Protein AF-A0A2N2R0W6-F1 (afdb_monomer_lite)

Structure (mmCIF, N/CA/C/O backbone):
data_AF-A0A2N2R0W6-F1
#
_entry.id   AF-A0A2N2R0W6-F1
#
loop_
_atom_site.group_PDB
_atom_site.id
_atom_site.type_symbol
_atom_site.label_atom_id
_atom_site.label_alt_id
_atom_site.label_comp_id
_atom_site.label_asym_id
_atom_site.label_entity_id
_atom_site.label_seq_id
_atom_site.pdbx_PDB_ins_code
_atom_site.Cartn_x
_atom_site.Cartn_y
_atom_site.Cartn_z
_atom_site.occupancy
_atom_site.B_iso_or_equiv
_atom_site.auth_seq_id
_atom_site.auth_comp_id
_atom_site.auth_asym_id
_atom_site.auth_atom_id
_atom_site.pdbx_PDB_model_num
ATOM 1 N N . MET A 1 1 ? 29.002 -22.615 -47.357 1.00 70.75 1 MET A N 1
ATOM 2 C CA . MET A 1 1 ? 29.686 -22.665 -46.048 1.00 70.75 1 MET A CA 1
ATOM 3 C C . MET A 1 1 ? 28.923 -21.746 -45.114 1.00 70.75 1 MET A C 1
ATOM 5 O O . MET A 1 1 ? 28.742 -20.590 -45.480 1.00 70.75 1 MET A O 1
ATOM 9 N N . SER A 1 2 ? 28.384 -22.257 -44.004 1.00 69.44 2 SER A N 1
ATOM 10 C CA . SER A 1 2 ? 27.687 -21.420 -43.016 1.00 69.44 2 SER A CA 1
ATOM 11 C C . SER A 1 2 ? 28.642 -20.334 -42.527 1.00 69.44 2 SER A C 1
ATOM 13 O O . SER A 1 2 ? 29.817 -20.613 -42.291 1.00 69.44 2 SER A O 1
ATOM 15 N N . SER A 1 3 ? 28.181 -19.086 -42.450 1.00 82.00 3 SER A N 1
ATOM 16 C CA . SER A 1 3 ? 29.056 -17.981 -42.061 1.00 82.00 3 SER A CA 1
ATOM 17 C C . SER A 1 3 ? 29.510 -18.137 -40.596 1.00 82.00 3 SER A C 1
ATOM 19 O O . SER A 1 3 ? 28.769 -18.704 -39.786 1.00 82.00 3 SER A O 1
ATOM 21 N N . PRO A 1 4 ? 30.695 -17.618 -40.215 1.00 84.94 4 PRO A N 1
ATOM 22 C CA . PRO A 1 4 ? 31.205 -17.714 -38.841 1.00 84.94 4 PRO A CA 1
ATOM 23 C C . PRO A 1 4 ? 30.244 -17.147 -37.786 1.00 84.94 4 PRO A C 1
ATOM 25 O O . PRO A 1 4 ? 30.150 -17.665 -36.676 1.00 84.94 4 PRO A O 1
ATOM 28 N N . ILE A 1 5 ? 29.495 -16.103 -38.151 1.00 85.38 5 ILE A N 1
ATOM 29 C CA . ILE A 1 5 ? 28.499 -15.467 -37.283 1.00 85.38 5 ILE A CA 1
ATOM 30 C C . ILE A 1 5 ? 27.314 -16.411 -37.040 1.00 85.38 5 ILE A C 1
ATOM 32 O O . ILE A 1 5 ? 26.884 -16.558 -35.900 1.00 85.38 5 ILE A O 1
ATOM 36 N N . ILE A 1 6 ? 26.828 -17.096 -38.083 1.00 85.19 6 ILE A N 1
ATOM 37 C CA . ILE A 1 6 ? 25.708 -18.044 -37.972 1.00 85.19 6 ILE A CA 1
ATOM 38 C C . ILE A 1 6 ? 26.121 -19.271 -37.154 1.00 85.19 6 ILE A C 1
ATOM 40 O O . ILE A 1 6 ? 25.371 -19.696 -36.283 1.00 85.19 6 ILE A O 1
ATOM 44 N N . ALA A 1 7 ? 27.332 -19.793 -37.364 1.00 87.19 7 ALA A N 1
ATOM 45 C CA . ALA A 1 7 ? 27.853 -20.913 -36.578 1.00 87.19 7 ALA A CA 1
ATOM 46 C C . ALA A 1 7 ? 27.989 -20.562 -35.084 1.00 87.19 7 ALA A C 1
ATOM 48 O O . ALA A 1 7 ? 27.625 -21.355 -34.219 1.00 87.19 7 ALA A O 1
ATOM 49 N N . ARG A 1 8 ? 28.464 -19.347 -34.772 1.00 88.50 8 ARG A N 1
ATOM 50 C CA . ARG A 1 8 ? 28.562 -18.856 -33.389 1.00 88.50 8 ARG A CA 1
ATOM 51 C C . ARG A 1 8 ? 27.187 -18.647 -32.752 1.00 88.50 8 ARG A C 1
ATOM 53 O O . ARG A 1 8 ? 27.013 -18.964 -31.578 1.00 88.50 8 ARG A O 1
ATOM 60 N N . ALA A 1 9 ? 26.229 -18.113 -33.505 1.00 88.69 9 ALA A N 1
ATOM 61 C CA . ALA A 1 9 ? 24.864 -17.913 -33.030 1.00 88.69 9 ALA A CA 1
ATOM 62 C C . ALA A 1 9 ? 24.165 -19.248 -32.734 1.00 88.69 9 ALA A C 1
ATOM 64 O O . ALA A 1 9 ? 23.553 -19.383 -31.679 1.00 88.69 9 ALA A O 1
ATOM 65 N N . ASP A 1 10 ? 24.309 -20.243 -33.611 1.00 83.62 10 ASP A N 1
ATOM 66 C CA . ASP A 1 10 ? 23.719 -21.570 -33.415 1.00 83.62 10 ASP A CA 1
ATOM 67 C C . ASP A 1 10 ? 24.339 -22.287 -32.204 1.00 83.62 10 ASP A C 1
ATOM 69 O O . ASP A 1 10 ? 23.619 -22.782 -31.341 1.00 83.62 10 ASP A O 1
ATOM 73 N N . ALA A 1 11 ? 25.666 -22.217 -32.040 1.00 85.62 11 ALA A N 1
ATOM 74 C CA . ALA A 1 11 ? 26.342 -22.737 -30.849 1.00 85.62 11 ALA A CA 1
ATOM 75 C C . ALA A 1 11 ? 25.846 -22.075 -29.544 1.00 85.62 11 ALA A C 1
ATOM 77 O O . ALA A 1 11 ? 25.638 -22.755 -28.537 1.00 85.62 11 ALA A O 1
ATOM 78 N N . LEU A 1 12 ? 25.607 -20.755 -29.553 1.00 85.19 12 LEU A N 1
ATOM 79 C CA . LEU A 1 12 ? 25.031 -20.039 -28.407 1.00 85.19 12 LEU A CA 1
ATOM 80 C C . LEU A 1 12 ? 23.574 -20.442 -28.143 1.00 85.19 12 LEU A C 1
ATOM 82 O O . LEU A 1 12 ? 23.188 -20.620 -26.987 1.00 85.19 12 LEU A O 1
ATOM 86 N N . MET A 1 13 ? 22.771 -20.616 -29.195 1.00 84.75 13 MET A N 1
ATOM 87 C CA . MET A 1 13 ? 21.382 -21.061 -29.070 1.00 84.75 13 MET A CA 1
ATOM 88 C C . MET A 1 13 ? 21.275 -22.504 -28.565 1.00 84.75 13 MET A C 1
ATOM 90 O O . MET A 1 13 ? 20.370 -22.795 -27.785 1.00 84.75 13 MET A O 1
ATOM 94 N N . GLN A 1 14 ? 22.192 -23.391 -28.959 1.00 78.81 14 GLN A N 1
ATOM 95 C CA . GLN A 1 14 ? 22.252 -24.776 -28.481 1.00 78.81 14 GLN A CA 1
ATOM 96 C C . GLN A 1 14 ? 22.657 -24.849 -27.005 1.00 78.81 14 GLN A C 1
ATOM 98 O O . GLN A 1 14 ? 22.012 -25.559 -26.237 1.00 78.81 14 GLN A O 1
ATOM 103 N N . ARG A 1 15 ? 23.640 -24.042 -26.577 1.00 71.38 15 ARG A N 1
ATOM 104 C CA . ARG A 1 15 ? 24.043 -23.949 -25.164 1.00 71.38 15 ARG A CA 1
ATOM 105 C C . ARG A 1 15 ? 22.896 -23.479 -24.263 1.00 71.38 15 ARG A C 1
ATOM 107 O O . ARG A 1 15 ? 22.701 -24.043 -23.194 1.00 71.38 15 ARG A O 1
ATOM 114 N N . ARG A 1 16 ? 22.105 -22.491 -24.704 1.00 67.81 16 ARG A N 1
ATOM 115 C CA . ARG A 1 16 ? 20.979 -21.962 -23.909 1.00 67.81 16 ARG A CA 1
ATOM 116 C C . ARG A 1 16 ? 19.847 -22.976 -23.710 1.00 67.81 16 ARG A C 1
ATOM 118 O O . ARG A 1 16 ? 19.136 -22.898 -22.720 1.00 67.81 16 ARG A O 1
ATOM 125 N N . ARG A 1 17 ? 19.656 -23.912 -24.645 1.00 63.97 17 ARG A N 1
ATOM 126 C CA . ARG A 1 17 ? 18.620 -24.953 -24.519 1.00 63.97 17 ARG A CA 1
ATOM 127 C C . ARG A 1 17 ? 19.015 -26.072 -23.555 1.00 63.97 17 ARG A C 1
ATOM 129 O O . ARG A 1 17 ? 18.128 -26.742 -23.050 1.00 63.97 17 ARG A O 1
ATOM 136 N N . GLN A 1 18 ? 20.310 -26.277 -23.307 1.00 62.59 18 GLN A N 1
ATOM 137 C CA . GLN A 1 18 ? 20.781 -27.267 -22.331 1.00 62.59 18 GLN A CA 1
ATOM 138 C C . GLN A 1 18 ? 20.712 -26.742 -20.892 1.00 62.59 18 GLN A C 1
ATOM 140 O O . GLN A 1 18 ? 20.406 -27.510 -19.993 1.00 62.59 18 GLN A O 1
ATOM 145 N N . SER A 1 19 ? 20.896 -25.434 -20.679 1.00 60.06 19 SER A N 1
ATOM 146 C CA . SER A 1 19 ? 20.817 -24.821 -19.343 1.00 60.06 19 SER A CA 1
ATOM 147 C C . SER A 1 19 ? 19.403 -24.743 -18.750 1.00 60.06 19 SER A C 1
ATOM 149 O O . SER A 1 19 ? 19.265 -24.425 -17.579 1.00 60.06 19 SER A O 1
ATOM 151 N N . ASP A 1 20 ? 18.359 -24.996 -19.545 1.00 60.91 20 ASP A N 1
ATOM 152 C CA . ASP A 1 20 ? 16.956 -24.954 -19.091 1.00 60.91 20 ASP A CA 1
ATOM 153 C C . ASP A 1 20 ? 16.498 -26.291 -18.466 1.00 60.91 20 ASP A C 1
ATOM 155 O O . ASP A 1 20 ? 15.416 -26.368 -17.896 1.00 60.91 20 ASP A O 1
ATOM 159 N N . LEU A 1 21 ? 17.309 -27.356 -18.580 1.00 55.47 21 LEU A N 1
ATOM 160 C CA . LEU A 1 21 ? 16.985 -28.704 -18.088 1.00 55.47 21 LEU A CA 1
ATOM 161 C C . LEU A 1 21 ? 17.614 -29.031 -16.716 1.00 55.47 21 LEU A C 1
ATOM 163 O O . LEU A 1 21 ? 17.325 -30.084 -16.162 1.00 55.47 21 LEU A O 1
ATOM 167 N N . GLU A 1 22 ? 18.469 -28.154 -16.177 1.00 58.31 22 GLU A N 1
ATOM 168 C CA . GLU A 1 22 ? 19.233 -28.362 -14.928 1.00 58.31 22 GLU A CA 1
ATOM 169 C C . GLU A 1 22 ? 18.765 -27.441 -13.780 1.00 58.31 22 GLU A C 1
ATOM 171 O O . GLU A 1 22 ? 19.445 -27.305 -12.767 1.00 58.31 22 GLU A O 1
ATOM 176 N N . LEU A 1 23 ? 17.594 -26.801 -13.907 1.00 58.31 23 LEU A N 1
ATOM 177 C CA . LEU A 1 23 ? 17.014 -25.967 -12.838 1.00 58.31 23 LEU A CA 1
ATOM 178 C C . LEU A 1 23 ? 16.643 -26.772 -11.577 1.00 58.31 23 LEU A C 1
ATOM 180 O O . LEU A 1 23 ? 16.477 -26.187 -10.511 1.00 58.31 23 LEU A O 1
ATOM 184 N N . ASP A 1 24 ? 16.543 -28.097 -11.693 1.00 60.12 24 ASP A N 1
ATOM 185 C CA . ASP A 1 24 ? 16.274 -29.002 -10.570 1.00 60.12 24 ASP A CA 1
ATOM 186 C C . ASP A 1 24 ? 17.540 -29.345 -9.754 1.00 60.12 24 ASP A C 1
ATOM 188 O O . ASP A 1 24 ? 17.423 -29.826 -8.630 1.00 60.12 24 ASP A O 1
ATOM 192 N N . ASP A 1 25 ? 18.739 -29.051 -10.277 1.00 65.94 25 ASP A N 1
ATOM 193 C CA . ASP A 1 25 ? 20.044 -29.271 -9.622 1.00 65.94 25 ASP A CA 1
ATOM 194 C C . ASP A 1 25 ? 20.638 -27.954 -9.074 1.00 6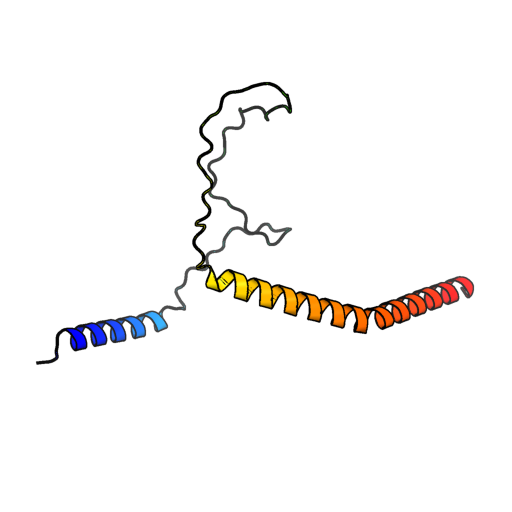5.94 25 ASP A C 1
ATOM 196 O O . ASP A 1 25 ? 21.855 -27.773 -8.970 1.00 65.94 25 ASP A O 1
ATOM 200 N N . ILE A 1 26 ? 19.784 -26.992 -8.710 1.00 69.19 26 ILE A N 1
ATOM 201 C CA . ILE A 1 26 ? 20.231 -25.777 -8.024 1.00 69.19 26 ILE A CA 1
ATOM 202 C C . ILE A 1 26 ? 20.472 -26.137 -6.551 1.00 69.19 26 ILE A C 1
ATOM 204 O O . ILE A 1 26 ? 19.520 -26.521 -5.863 1.00 69.19 26 ILE A O 1
ATOM 208 N N . PRO A 1 27 ? 21.706 -26.010 -6.022 1.00 66.94 27 PRO A N 1
ATOM 209 C CA . PRO A 1 27 ? 21.926 -26.192 -4.597 1.00 66.94 27 PRO A CA 1
ATOM 210 C C . PRO A 1 27 ? 21.079 -25.165 -3.844 1.00 66.94 27 PRO A C 1
ATOM 212 O O . PRO A 1 27 ? 21.217 -23.958 -4.050 1.00 66.94 27 PRO A O 1
ATOM 215 N N . VAL A 1 28 ? 20.186 -25.647 -2.980 1.00 69.25 28 VAL A N 1
ATOM 216 C CA . VAL A 1 28 ? 19.448 -24.788 -2.055 1.00 69.25 28 VAL A CA 1
ATOM 217 C C . VAL A 1 28 ? 20.474 -24.195 -1.096 1.00 69.25 28 VAL A C 1
ATOM 219 O O . VAL A 1 28 ? 20.996 -24.896 -0.229 1.00 69.25 28 VAL A O 1
ATOM 222 N N . LEU A 1 29 ? 20.800 -22.917 -1.284 1.00 64.25 29 LEU A N 1
ATOM 223 C CA . LEU A 1 29 ? 21.621 -22.155 -0.353 1.00 64.25 29 LEU A CA 1
ATOM 224 C C . LEU A 1 29 ? 20.773 -21.899 0.892 1.00 64.25 29 LEU A C 1
ATOM 226 O O . LEU A 1 29 ? 19.985 -20.958 0.952 1.00 64.25 29 LEU A O 1
ATOM 230 N N . THR A 1 30 ? 20.865 -22.809 1.859 1.00 60.88 30 THR A N 1
ATOM 231 C CA . THR A 1 30 ? 20.334 -22.584 3.201 1.00 60.88 30 THR A CA 1
ATOM 232 C C . THR A 1 30 ? 21.279 -21.626 3.915 1.00 60.88 30 THR A C 1
ATOM 234 O O . THR A 1 30 ? 22.100 -22.051 4.730 1.00 60.88 30 THR A O 1
ATOM 237 N N . ASP A 1 31 ? 21.207 -20.344 3.565 1.00 70.19 31 ASP A N 1
ATOM 238 C CA . ASP A 1 31 ? 21.813 -19.299 4.381 1.00 70.19 31 ASP A CA 1
ATOM 239 C C . ASP A 1 31 ? 21.212 -19.423 5.788 1.00 70.19 31 ASP A C 1
ATOM 241 O O . ASP A 1 31 ? 20.008 -19.658 5.947 1.00 70.19 31 ASP A O 1
ATOM 245 N N . SER A 1 32 ? 22.059 -19.379 6.816 1.00 68.75 32 SER A N 1
ATOM 246 C CA . SER A 1 32 ? 21.625 -19.614 8.194 1.00 68.75 32 SER A CA 1
ATOM 247 C C . SER A 1 32 ? 20.694 -18.479 8.623 1.00 68.75 32 SER A C 1
ATOM 249 O O . SER A 1 32 ? 21.145 -17.367 8.886 1.00 68.75 32 SER A O 1
ATOM 251 N N . ILE A 1 33 ? 19.390 -18.744 8.657 1.00 67.06 33 ILE A N 1
ATOM 252 C CA . ILE A 1 33 ? 18.389 -17.824 9.202 1.00 67.06 33 ILE A CA 1
ATOM 253 C C . ILE A 1 33 ? 18.359 -17.943 10.726 1.00 67.06 33 ILE A C 1
ATOM 255 O O . ILE A 1 33 ? 18.443 -19.051 11.267 1.00 67.06 33 ILE A O 1
ATOM 259 N N . ASP A 1 34 ? 18.240 -16.814 11.424 1.00 66.56 34 ASP A N 1
ATOM 260 C CA . ASP A 1 34 ? 17.958 -16.848 12.857 1.00 66.56 34 ASP A CA 1
ATOM 261 C C . ASP A 1 34 ? 16.530 -17.359 13.102 1.00 66.56 34 ASP A C 1
ATOM 263 O O . ASP A 1 34 ? 15.594 -17.005 12.387 1.00 66.56 34 ASP A O 1
ATOM 267 N N . GLN A 1 35 ? 16.359 -18.195 14.127 1.00 67.62 35 GLN A N 1
ATOM 268 C CA . GLN A 1 35 ? 15.093 -18.876 14.427 1.00 67.62 35 GLN A CA 1
ATOM 269 C C . GLN A 1 35 ? 14.004 -17.949 14.969 1.00 67.62 35 GLN A C 1
ATOM 271 O O . GLN A 1 35 ? 12.849 -18.367 15.069 1.00 67.62 35 GLN A O 1
ATOM 276 N N . PHE A 1 36 ? 14.371 -16.726 15.348 1.00 70.12 36 PHE A N 1
ATOM 277 C CA . PHE A 1 36 ? 13.461 -15.769 15.961 1.00 70.12 36 PHE A CA 1
ATOM 278 C C . PHE A 1 36 ? 13.004 -14.680 14.994 1.00 70.12 36 PHE A C 1
ATOM 280 O O . PHE A 1 36 ? 11.832 -14.311 15.043 1.00 70.12 36 PHE A O 1
ATOM 287 N N . ASP A 1 37 ? 13.881 -14.227 14.093 1.00 75.75 37 ASP A N 1
ATOM 288 C CA . ASP A 1 37 ? 13.624 -13.012 13.316 1.00 75.75 37 ASP A CA 1
ATOM 289 C C . ASP A 1 37 ? 13.524 -13.223 11.790 1.00 75.75 37 ASP A C 1
ATOM 291 O O . ASP A 1 37 ? 13.266 -12.256 11.078 1.00 75.75 37 ASP A O 1
ATOM 295 N N . ASP A 1 38 ? 13.689 -14.446 11.253 1.00 74.38 38 ASP A N 1
ATOM 296 C CA . ASP A 1 38 ? 13.692 -14.732 9.795 1.00 74.38 38 ASP A CA 1
ATOM 297 C C . ASP A 1 38 ? 14.693 -13.854 8.996 1.00 74.38 38 ASP A C 1
ATOM 299 O O . ASP A 1 38 ? 14.577 -13.661 7.781 1.00 74.38 38 ASP A O 1
ATOM 303 N N . ILE A 1 39 ? 15.708 -13.310 9.675 1.00 77.75 39 ILE A N 1
ATOM 304 C CA . ILE A 1 39 ? 16.771 -12.491 9.085 1.00 77.75 39 ILE A CA 1
ATOM 305 C C . ILE A 1 39 ? 17.963 -13.405 8.750 1.00 77.75 39 ILE A C 1
ATOM 307 O O . ILE A 1 39 ? 18.374 -14.204 9.598 1.00 77.75 39 ILE A O 1
ATOM 311 N N . PRO A 1 40 ? 18.557 -13.297 7.546 1.00 73.00 40 PRO A N 1
ATOM 312 C CA . PRO A 1 40 ? 19.772 -14.031 7.205 1.00 73.00 40 PRO A CA 1
ATOM 313 C C . PRO A 1 40 ? 20.950 -13.561 8.070 1.00 73.00 40 PRO A C 1
ATOM 315 O O . PRO A 1 40 ? 21.285 -12.374 8.094 1.00 73.00 40 PRO A O 1
ATOM 318 N N . VAL A 1 41 ? 21.590 -14.497 8.772 1.00 74.25 41 VAL A N 1
ATOM 319 C CA . VAL A 1 41 ? 22.753 -14.234 9.627 1.00 74.25 41 VAL A CA 1
ATOM 320 C C . VAL A 1 41 ? 24.034 -14.480 8.838 1.00 74.25 41 VAL A C 1
ATOM 322 O O . VAL A 1 41 ? 24.229 -15.541 8.246 1.00 74.25 41 VAL A O 1
ATOM 325 N N . LEU A 1 42 ? 24.940 -13.503 8.857 1.00 73.50 42 LEU A N 1
ATOM 326 C CA . LEU A 1 42 ? 26.247 -13.618 8.216 1.00 73.50 42 LEU A CA 1
ATOM 327 C C . LEU A 1 42 ? 27.195 -14.445 9.102 1.00 73.50 42 LEU A C 1
ATOM 329 O O . LEU A 1 42 ? 27.724 -13.943 10.091 1.00 73.50 42 LEU A O 1
ATOM 333 N N . THR A 1 43 ? 27.402 -15.717 8.757 1.00 71.06 43 THR A N 1
ATOM 334 C CA . THR A 1 43 ? 28.228 -16.660 9.539 1.00 71.06 43 THR A CA 1
ATOM 335 C C . THR A 1 43 ? 29.710 -16.661 9.171 1.00 71.06 43 THR A C 1
ATOM 337 O O . THR A 1 43 ? 30.516 -17.225 9.905 1.00 71.06 43 THR A O 1
ATOM 340 N N . ASP A 1 44 ? 30.082 -16.028 8.059 1.00 75.81 44 ASP A N 1
ATOM 341 C CA . ASP A 1 44 ? 31.428 -16.132 7.475 1.00 75.81 44 ASP A CA 1
ATOM 342 C C . ASP A 1 44 ? 32.430 -15.119 8.045 1.00 75.81 44 ASP A C 1
ATOM 344 O O . ASP A 1 44 ? 33.537 -14.970 7.523 1.00 75.81 44 ASP A O 1
ATOM 348 N N . ILE A 1 45 ? 32.061 -14.395 9.106 1.00 73.25 45 ILE A N 1
ATOM 349 C CA . ILE A 1 45 ? 32.980 -13.456 9.738 1.00 73.25 45 ILE A CA 1
ATOM 350 C C . ILE A 1 45 ? 33.953 -14.222 10.637 1.00 73.25 45 ILE A C 1
ATOM 352 O O . ILE A 1 45 ? 33.561 -14.980 11.525 1.00 73.25 45 ILE A O 1
ATOM 356 N N . GLU A 1 46 ? 35.246 -14.039 10.384 1.00 75.81 46 GLU A N 1
ATOM 357 C CA . GLU A 1 46 ? 36.294 -14.584 11.239 1.00 75.81 46 GLU A CA 1
ATOM 358 C C . GLU A 1 46 ? 36.129 -13.969 12.643 1.00 75.81 46 GLU A C 1
ATOM 360 O O . GLU A 1 46 ? 36.014 -12.742 12.751 1.00 75.81 46 GLU A O 1
ATOM 365 N N . PRO A 1 47 ? 36.036 -14.776 13.720 1.00 65.50 47 PRO A N 1
ATOM 366 C CA . PRO A 1 47 ? 35.794 -14.250 15.054 1.00 65.50 47 PRO A CA 1
ATOM 367 C C . PRO A 1 47 ? 36.933 -13.307 15.431 1.00 65.50 47 PRO A C 1
ATOM 369 O O . PRO A 1 47 ? 38.084 -13.721 15.580 1.00 65.50 47 PRO A O 1
ATOM 372 N N . MET A 1 48 ? 36.593 -12.028 15.578 1.00 62.44 48 MET A N 1
ATOM 373 C CA . MET A 1 48 ? 37.505 -11.016 16.088 1.00 62.44 48 MET A CA 1
ATOM 374 C C . MET A 1 48 ? 38.008 -11.478 17.467 1.00 62.44 48 MET A C 1
ATOM 376 O O . MET A 1 48 ? 37.194 -11.917 18.289 1.00 62.44 48 MET A O 1
ATOM 380 N N . PRO A 1 49 ? 39.326 -11.452 17.734 1.00 65.19 49 PRO A N 1
ATOM 381 C CA . PRO A 1 49 ? 39.854 -11.862 19.026 1.00 65.19 49 PRO A CA 1
ATOM 382 C C . PRO A 1 49 ? 39.210 -11.027 20.141 1.00 65.19 49 PRO A C 1
ATOM 384 O O . PRO A 1 49 ? 39.223 -9.802 20.104 1.00 65.19 49 PRO A O 1
ATOM 387 N N . LEU A 1 50 ? 38.658 -11.722 21.138 1.00 59.78 50 LEU A N 1
ATOM 388 C CA . LEU A 1 50 ? 37.900 -11.210 22.291 1.00 59.78 50 LEU A CA 1
ATOM 389 C C . LEU A 1 50 ? 38.672 -10.253 23.231 1.00 59.78 50 LEU A C 1
ATOM 391 O O . LEU A 1 50 ? 38.141 -9.885 24.275 1.00 59.78 50 LEU A O 1
ATOM 395 N N . ASP A 1 51 ? 39.897 -9.857 22.881 1.00 57.59 51 ASP A N 1
ATOM 396 C CA . ASP A 1 51 ? 40.808 -9.097 23.745 1.00 57.59 51 ASP A CA 1
ATOM 397 C C . ASP A 1 51 ? 40.909 -7.601 23.397 1.00 57.59 51 ASP A C 1
ATOM 399 O O . ASP A 1 51 ? 41.717 -6.890 23.997 1.00 57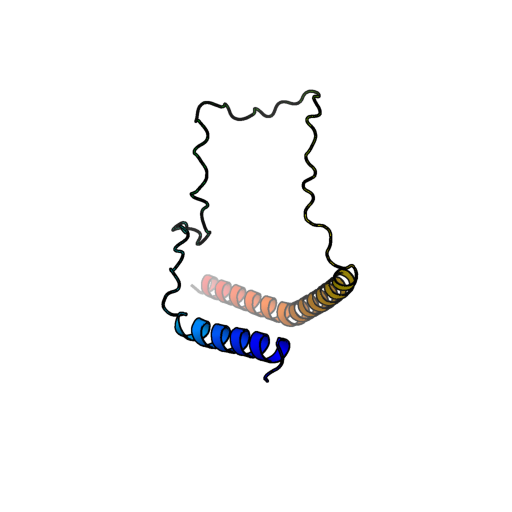.59 51 ASP A O 1
ATOM 403 N N . GLU A 1 52 ? 40.097 -7.083 22.471 1.00 54.38 52 GLU A N 1
ATOM 404 C CA . GLU A 1 52 ? 40.057 -5.640 22.213 1.00 54.38 52 GLU A CA 1
ATOM 405 C C . GLU A 1 52 ? 38.947 -4.980 23.055 1.00 54.38 52 GLU A C 1
ATOM 407 O O . GLU A 1 52 ? 37.768 -5.316 22.894 1.00 54.38 52 GLU A O 1
ATOM 412 N N . PRO A 1 53 ? 39.285 -4.087 24.011 1.00 51.12 53 PRO A N 1
ATOM 413 C CA . PRO A 1 53 ? 38.274 -3.431 24.826 1.00 51.12 53 PRO A CA 1
ATOM 414 C C . PRO A 1 53 ? 37.375 -2.563 23.931 1.00 51.12 53 PRO A C 1
ATOM 416 O O . PRO A 1 53 ? 37.872 -1.936 22.992 1.00 51.12 53 PRO A O 1
ATOM 419 N N . PRO A 1 54 ? 36.059 -2.492 24.212 1.00 53.84 54 PRO A N 1
ATOM 420 C CA . PRO A 1 54 ? 35.157 -1.632 23.456 1.00 53.84 54 PRO A 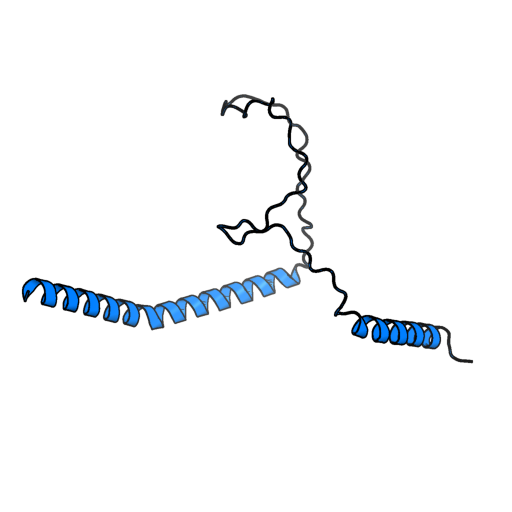CA 1
ATOM 421 C C . PRO A 1 54 ? 35.669 -0.187 23.523 1.00 53.84 54 PRO A C 1
ATOM 423 O O . PRO A 1 54 ? 36.101 0.236 24.600 1.00 53.84 54 PRO A O 1
ATOM 426 N N . PRO A 1 55 ? 35.638 0.586 22.420 1.00 45.78 55 PRO A N 1
ATOM 427 C CA . PRO A 1 55 ? 36.073 1.971 22.464 1.00 45.78 55 PRO A CA 1
ATOM 428 C C . PRO A 1 55 ? 35.168 2.730 23.434 1.00 45.78 55 PRO A C 1
ATOM 430 O O . PRO A 1 55 ? 33.977 2.934 23.182 1.00 45.78 55 PRO A O 1
ATOM 433 N N . GLU A 1 56 ? 35.735 3.108 24.579 1.00 40.66 56 GLU A N 1
ATOM 434 C CA . GLU A 1 56 ? 35.088 4.015 25.509 1.00 40.66 56 GLU A CA 1
ATOM 435 C C . GLU A 1 56 ? 34.783 5.320 24.774 1.00 40.66 56 GLU A C 1
ATOM 437 O O . GLU A 1 56 ? 35.630 5.901 24.094 1.00 40.66 56 GLU A O 1
ATOM 442 N N . SER A 1 57 ? 33.535 5.760 24.908 1.00 49.84 57 SER A N 1
ATOM 443 C CA . SER A 1 57 ? 33.050 7.048 24.430 1.00 49.84 57 SER A CA 1
ATOM 444 C C . SER A 1 57 ? 33.856 8.157 25.119 1.00 49.84 57 SER A C 1
ATOM 446 O O . SER A 1 57 ? 33.570 8.542 26.251 1.00 49.84 57 SER A O 1
ATOM 448 N N . GLY A 1 58 ? 34.916 8.618 24.458 1.00 35.00 58 GLY A N 1
ATOM 449 C CA . GLY A 1 58 ? 35.885 9.572 24.983 1.00 35.00 58 GLY A CA 1
ATOM 450 C C . GLY A 1 58 ? 36.301 10.547 23.891 1.00 35.00 58 GLY 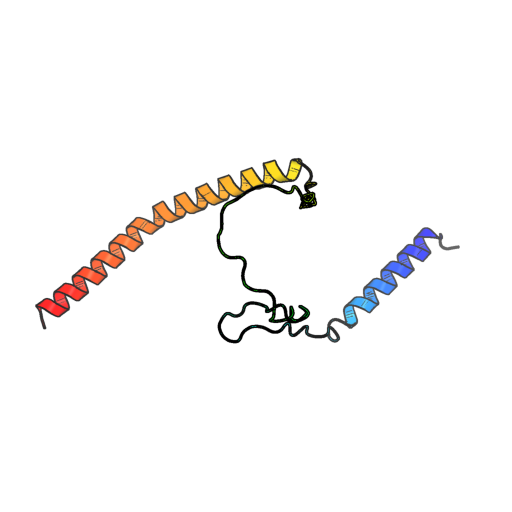A C 1
ATOM 451 O O . GLY A 1 58 ? 37.028 10.209 22.966 1.00 35.00 58 GLY A O 1
ATOM 452 N N . SER A 1 59 ? 35.796 11.770 23.995 1.00 45.12 59 SER A N 1
ATOM 453 C CA . SER A 1 59 ? 36.174 12.909 23.165 1.00 45.12 59 SER A CA 1
ATOM 454 C C . SER A 1 59 ? 37.645 13.276 23.400 1.00 45.12 59 SER A C 1
ATOM 456 O O . SER A 1 59 ? 37.943 13.714 24.502 1.00 45.12 59 SER A O 1
ATOM 458 N N . GLU A 1 60 ? 38.529 13.153 22.398 1.00 39.88 60 GLU A N 1
ATOM 459 C CA . GLU A 1 60 ? 39.562 14.152 22.038 1.00 39.88 60 GLU A CA 1
ATOM 460 C C . GLU A 1 60 ? 40.487 13.706 20.878 1.00 39.88 60 GLU A C 1
ATOM 462 O O . GLU A 1 60 ? 41.174 12.697 20.941 1.00 39.88 60 GLU A O 1
ATOM 467 N N . ALA A 1 61 ? 40.515 14.564 19.851 1.00 41.19 61 ALA A N 1
ATOM 468 C CA . ALA A 1 61 ? 41.648 14.978 19.013 1.00 41.19 61 ALA A CA 1
ATOM 469 C C . ALA A 1 61 ? 42.466 13.970 18.155 1.00 41.19 61 ALA A C 1
ATOM 471 O O . ALA A 1 61 ? 43.454 13.396 18.592 1.00 41.19 61 ALA A O 1
ATOM 472 N N . VAL A 1 62 ? 42.142 14.006 16.851 1.00 47.41 62 VAL A N 1
ATOM 473 C CA . VAL A 1 62 ? 43.026 14.098 15.660 1.00 47.41 62 VAL A CA 1
ATOM 474 C C . VAL A 1 62 ? 44.089 13.011 15.432 1.00 47.41 62 VAL A C 1
ATOM 476 O O . VAL A 1 62 ? 45.226 13.135 15.876 1.00 47.41 62 VAL A O 1
ATOM 479 N N . ASP A 1 63 ? 43.768 12.100 14.508 1.00 34.25 63 ASP A N 1
ATOM 480 C CA . ASP A 1 63 ? 44.664 11.711 13.407 1.00 34.25 63 ASP A CA 1
ATOM 481 C C . ASP A 1 63 ? 43.802 11.379 12.164 1.00 34.25 63 ASP A C 1
ATOM 483 O O . ASP A 1 63 ? 42.912 10.530 12.270 1.00 34.25 63 ASP A O 1
ATOM 487 N N . PRO A 1 64 ? 43.944 12.056 11.002 1.00 44.75 64 PRO A N 1
ATOM 488 C CA . PRO A 1 64 ? 43.144 11.738 9.826 1.00 44.75 64 PRO A CA 1
ATOM 489 C C . PRO A 1 64 ? 43.765 10.537 9.103 1.00 44.75 64 PRO A C 1
ATOM 491 O O . PRO A 1 64 ? 44.551 10.690 8.166 1.00 44.75 64 PRO A O 1
ATOM 494 N N . ALA A 1 65 ? 43.399 9.323 9.515 1.00 44.09 65 ALA A N 1
ATOM 495 C CA . ALA A 1 65 ? 43.508 8.173 8.624 1.00 44.09 65 ALA A CA 1
ATOM 496 C C . ALA A 1 65 ? 42.606 8.444 7.403 1.00 44.09 65 ALA A C 1
ATOM 498 O O . ALA A 1 65 ? 41.488 8.931 7.589 1.00 44.09 65 ALA A O 1
ATOM 499 N N . PRO A 1 66 ? 43.070 8.202 6.162 1.00 46.16 66 PRO A N 1
ATOM 500 C CA . PRO A 1 66 ? 42.296 8.540 4.982 1.00 46.16 66 PRO A CA 1
ATOM 501 C C . PRO A 1 66 ? 41.012 7.721 5.023 1.00 46.16 66 PRO A C 1
ATOM 503 O O . PRO A 1 66 ? 41.053 6.496 4.904 1.00 46.16 66 PRO A O 1
ATOM 506 N N . GLU A 1 67 ? 39.883 8.403 5.208 1.00 51.09 67 GLU A N 1
ATOM 507 C CA . GLU A 1 67 ? 38.573 7.871 4.874 1.00 51.09 67 GLU A CA 1
ATOM 508 C C . GLU A 1 67 ? 38.688 7.381 3.432 1.00 51.09 67 GLU A C 1
ATOM 510 O O . GLU A 1 67 ? 38.749 8.171 2.487 1.00 51.09 67 GLU A O 1
ATOM 515 N N . ALA A 1 68 ? 38.825 6.065 3.257 1.00 52.12 68 ALA A N 1
ATOM 516 C CA . ALA A 1 68 ? 38.581 5.461 1.969 1.00 52.12 68 ALA A CA 1
ATOM 517 C C . ALA A 1 68 ? 37.167 5.921 1.610 1.00 52.12 68 ALA A C 1
ATOM 519 O O . ALA A 1 68 ? 36.249 5.639 2.388 1.00 52.12 68 ALA A O 1
ATOM 520 N N . PRO A 1 69 ? 36.974 6.684 0.520 1.00 49.28 69 PRO A N 1
ATOM 521 C CA . PRO A 1 69 ? 35.636 7.074 0.147 1.00 49.28 69 PRO A CA 1
ATOM 522 C C . PRO A 1 69 ? 34.861 5.771 -0.006 1.00 49.28 69 PRO A C 1
ATOM 524 O O . PRO A 1 69 ? 35.206 4.934 -0.845 1.00 49.28 69 PRO A O 1
ATOM 527 N N . GLN A 1 70 ? 33.831 5.586 0.822 1.00 57.34 70 GLN A N 1
ATOM 528 C CA . GLN A 1 70 ? 32.720 4.705 0.497 1.00 57.34 70 GLN A CA 1
ATOM 529 C C . GLN A 1 70 ? 32.041 5.326 -0.721 1.00 57.34 70 GLN A C 1
ATOM 531 O O . GLN A 1 70 ? 30.974 5.926 -0.648 1.00 57.34 70 GLN A O 1
ATOM 536 N N . ASN A 1 71 ? 32.721 5.225 -1.860 1.00 49.53 71 ASN A N 1
ATOM 537 C CA . ASN A 1 71 ? 32.155 5.467 -3.154 1.00 49.53 71 ASN A CA 1
ATOM 538 C C . ASN A 1 71 ? 31.249 4.264 -3.385 1.00 49.53 71 ASN A C 1
ATOM 540 O O . ASN A 1 71 ? 31.652 3.255 -3.968 1.00 49.53 71 ASN A O 1
ATOM 544 N N . TRP A 1 72 ? 30.017 4.364 -2.878 1.00 51.66 72 TRP A N 1
ATOM 545 C CA . TRP A 1 72 ? 28.901 3.730 -3.563 1.00 51.66 72 TRP A CA 1
ATOM 546 C C . TRP A 1 72 ? 29.097 4.035 -5.050 1.00 51.66 72 TRP A C 1
ATOM 548 O O . TRP A 1 72 ? 29.472 5.169 -5.357 1.00 51.66 72 TRP A O 1
ATOM 558 N N . PRO A 1 73 ? 28.952 3.068 -5.968 1.00 54.66 73 PRO A N 1
ATOM 559 C CA . PRO A 1 73 ? 29.021 3.374 -7.386 1.00 54.66 73 PRO A CA 1
ATOM 560 C C . PRO A 1 73 ? 27.889 4.355 -7.713 1.00 54.66 73 PRO A C 1
ATOM 562 O O . PRO A 1 73 ? 26.756 3.962 -7.982 1.00 54.66 73 PRO A O 1
ATOM 565 N N . ASP A 1 74 ? 28.199 5.643 -7.615 1.00 58.28 74 ASP A N 1
ATOM 566 C CA . ASP A 1 74 ? 27.336 6.757 -7.950 1.00 58.28 74 ASP A CA 1
ATOM 567 C C . ASP A 1 74 ? 27.451 6.960 -9.451 1.00 58.28 74 ASP A C 1
ATOM 569 O O . ASP A 1 74 ? 28.144 7.841 -9.937 1.00 58.28 74 ASP A O 1
ATOM 573 N N . GLU A 1 75 ? 26.859 6.032 -10.190 1.00 58.38 75 GLU A N 1
ATOM 574 C CA . GLU A 1 75 ? 26.644 6.148 -11.626 1.00 58.38 75 GLU A CA 1
ATOM 575 C C . GLU A 1 75 ? 25.360 5.379 -11.965 1.00 58.38 75 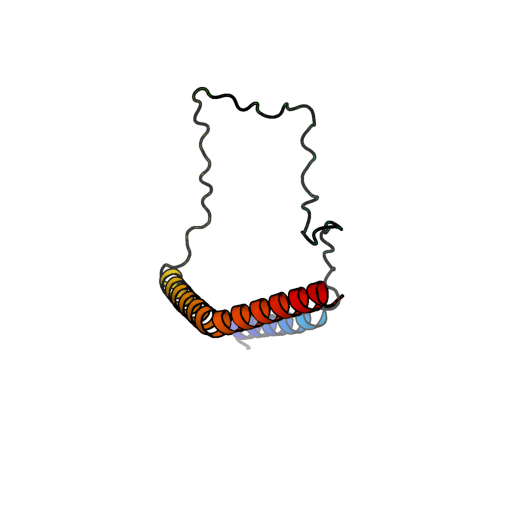GLU A C 1
ATOM 577 O O . GLU A 1 75 ? 25.335 4.383 -12.686 1.00 58.38 75 GLU A O 1
ATOM 582 N N . SER A 1 76 ? 24.245 5.854 -11.402 1.00 59.94 76 SER A N 1
ATOM 583 C CA . SER A 1 76 ? 22.953 5.671 -12.066 1.00 59.94 76 SER A CA 1
ATOM 584 C C . SER A 1 76 ? 22.870 6.719 -13.182 1.00 59.94 76 SER A C 1
ATOM 586 O O . SER A 1 76 ? 23.182 7.882 -12.917 1.00 59.94 76 SER A O 1
ATOM 588 N N . PRO A 1 77 ? 22.469 6.378 -14.420 1.00 62.00 77 PRO A N 1
ATOM 589 C CA . PRO A 1 77 ? 22.282 7.391 -15.454 1.00 62.00 77 PRO A CA 1
ATOM 590 C C . PRO A 1 77 ? 21.251 8.413 -14.956 1.00 62.00 77 PRO A C 1
ATOM 592 O O . PRO A 1 77 ? 20.175 8.018 -14.512 1.00 62.00 77 PRO A O 1
ATOM 595 N N . SER A 1 78 ? 21.567 9.712 -15.016 1.00 61.75 78 SER A N 1
ATOM 596 C CA . SER A 1 78 ? 20.724 10.799 -14.479 1.00 61.75 78 SER A CA 1
ATOM 597 C C . SER A 1 78 ? 19.264 10.783 -14.958 1.00 61.75 78 SER A C 1
ATOM 599 O O . SER A 1 78 ? 18.406 11.361 -14.294 1.00 61.75 78 SER A O 1
ATOM 601 N N . ASP A 1 79 ? 18.965 10.099 -16.066 1.00 63.91 79 ASP A N 1
ATOM 602 C CA . ASP A 1 79 ? 17.599 9.878 -16.558 1.00 63.91 79 ASP A CA 1
ATOM 603 C C . ASP A 1 79 ? 16.731 9.027 -15.609 1.00 63.91 79 ASP A C 1
ATOM 605 O O . ASP A 1 79 ? 15.516 9.216 -15.556 1.00 63.91 79 ASP A O 1
ATOM 609 N N . ASP A 1 80 ? 17.324 8.128 -14.815 1.00 76.69 80 ASP A N 1
ATOM 610 C CA . ASP A 1 80 ? 16.577 7.253 -13.898 1.00 76.69 80 ASP A CA 1
ATOM 611 C C . ASP A 1 80 ? 16.107 8.008 -12.641 1.00 76.69 80 ASP A C 1
ATOM 613 O O . ASP A 1 80 ? 15.103 7.650 -12.029 1.00 76.69 80 ASP A O 1
ATOM 617 N N . ASN A 1 81 ? 16.780 9.104 -12.268 1.00 86.25 81 ASN A N 1
ATOM 618 C CA . ASN A 1 81 ? 16.434 9.863 -11.065 1.00 86.25 81 ASN A CA 1
ATOM 619 C C . ASN A 1 81 ? 15.132 10.665 -11.239 1.00 86.25 81 ASN A C 1
ATOM 621 O O . ASN A 1 81 ? 14.233 10.580 -10.407 1.00 86.25 81 ASN A O 1
ATOM 625 N N . ALA A 1 82 ? 14.961 11.354 -12.373 1.00 87.12 82 ALA A N 1
ATOM 626 C CA . ALA A 1 82 ? 13.722 12.083 -12.663 1.00 87.12 82 ALA A CA 1
ATOM 627 C C . ALA A 1 82 ? 12.506 11.141 -12.773 1.00 87.12 82 ALA A C 1
ATOM 629 O O . ALA A 1 82 ? 11.416 11.457 -12.290 1.00 87.12 82 ALA A O 1
ATOM 630 N N . ALA A 1 83 ? 12.697 9.954 -13.362 1.00 90.25 83 ALA A N 1
ATOM 631 C CA . ALA A 1 83 ? 11.665 8.922 -13.418 1.00 90.25 83 ALA A CA 1
ATOM 632 C C . ALA A 1 83 ? 11.317 8.382 -12.017 1.00 90.25 83 ALA A C 1
ATOM 634 O O . ALA A 1 83 ? 10.139 8.216 -11.690 1.00 90.25 83 ALA A O 1
ATOM 635 N N . ARG A 1 84 ? 12.320 8.161 -11.158 1.00 91.31 84 ARG A N 1
ATOM 636 C CA . ARG A 1 84 ? 12.117 7.756 -9.756 1.00 91.31 84 ARG A CA 1
ATOM 637 C C . ARG A 1 84 ? 11.362 8.809 -8.958 1.00 91.31 84 ARG A C 1
ATOM 639 O O . ARG A 1 84 ? 10.397 8.461 -8.283 1.00 91.31 84 ARG A O 1
ATOM 646 N N . GLU A 1 85 ? 11.745 10.078 -9.059 1.00 94.75 85 GLU A N 1
ATOM 647 C CA . GLU A 1 85 ? 11.046 11.179 -8.389 1.00 94.75 85 GLU A CA 1
ATOM 648 C C . GLU A 1 85 ? 9.577 11.265 -8.824 1.00 94.75 85 GLU A C 1
ATOM 650 O O . GLU A 1 85 ? 8.690 11.452 -7.988 1.00 94.75 85 GLU A O 1
ATOM 655 N N . GLN A 1 86 ? 9.286 11.058 -10.112 1.00 95.56 86 GLN A N 1
ATOM 656 C CA . GLN A 1 86 ? 7.911 11.015 -10.609 1.00 95.56 86 GLN A CA 1
ATOM 657 C C . GLN A 1 86 ? 7.102 9.881 -9.963 1.00 95.56 86 GLN A C 1
ATOM 659 O O . GLN A 1 86 ? 5.988 10.118 -9.491 1.00 95.56 86 GLN A O 1
ATOM 664 N N . VAL A 1 87 ? 7.665 8.671 -9.895 1.00 96.62 87 VAL A N 1
ATOM 665 C CA . VAL A 1 87 ? 7.009 7.518 -9.260 1.00 96.62 87 VAL A CA 1
ATOM 666 C C . VAL A 1 87 ? 6.787 7.759 -7.768 1.00 96.62 87 VAL A C 1
ATOM 668 O O . VAL A 1 87 ? 5.709 7.456 -7.261 1.00 96.62 87 VAL A O 1
ATOM 671 N N . ILE A 1 88 ? 7.767 8.331 -7.063 1.00 97.50 88 ILE A N 1
ATOM 672 C CA . ILE A 1 88 ? 7.655 8.646 -5.632 1.00 97.50 88 ILE A CA 1
ATOM 673 C C . ILE A 1 88 ? 6.508 9.627 -5.392 1.00 97.50 88 ILE A C 1
ATOM 675 O O . ILE A 1 88 ? 5.668 9.383 -4.527 1.00 97.50 88 ILE A O 1
ATOM 679 N N . ASN A 1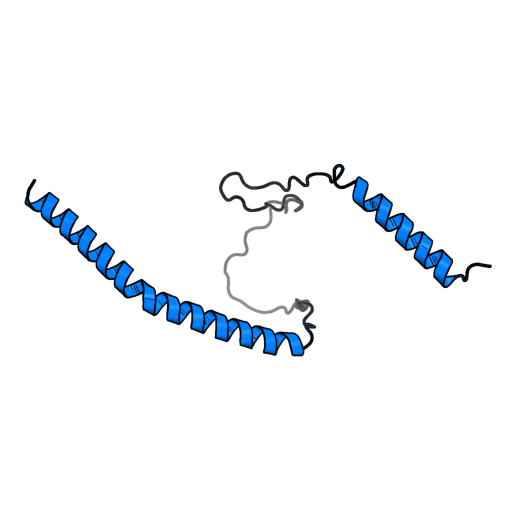 89 ? 6.433 10.701 -6.178 1.00 97.56 89 ASN A N 1
ATOM 680 C CA . ASN A 1 89 ? 5.382 11.706 -6.039 1.00 97.56 89 ASN A CA 1
ATOM 681 C C . ASN A 1 89 ? 3.990 11.131 -6.342 1.00 97.56 89 ASN A C 1
ATOM 683 O O . ASN A 1 89 ? 3.032 11.400 -5.616 1.00 97.56 89 ASN A O 1
ATOM 687 N N . GLU A 1 90 ? 3.867 10.301 -7.380 1.00 98.06 90 GLU A N 1
ATOM 688 C CA . GLU A 1 90 ? 2.601 9.646 -7.722 1.00 98.06 90 GLU A CA 1
ATOM 689 C C . GLU A 1 90 ? 2.173 8.632 -6.649 1.00 98.06 90 GLU A C 1
ATOM 691 O O . GLU A 1 90 ? 1.000 8.572 -6.272 1.00 98.06 90 GLU A O 1
ATOM 696 N N . LEU A 1 91 ? 3.121 7.850 -6.125 1.00 98.12 91 LEU A N 1
ATOM 697 C CA . LEU A 1 91 ? 2.875 6.902 -5.044 1.00 98.12 91 LEU A CA 1
ATOM 698 C C . LEU A 1 91 ? 2.450 7.627 -3.763 1.00 98.12 91 LEU A C 1
ATOM 700 O O . LEU A 1 91 ? 1.468 7.224 -3.143 1.00 98.12 91 LEU A O 1
ATOM 704 N N . ALA A 1 92 ? 3.147 8.705 -3.396 1.00 98.12 92 ALA A N 1
ATOM 705 C CA . ALA A 1 92 ? 2.819 9.523 -2.235 1.00 98.12 92 ALA A CA 1
ATOM 706 C C . ALA A 1 92 ? 1.398 10.092 -2.340 1.00 98.12 92 ALA A C 1
ATOM 708 O O . ALA A 1 92 ? 0.615 9.936 -1.404 1.00 98.12 92 ALA A O 1
ATOM 709 N N . GLY A 1 93 ? 1.028 10.645 -3.502 1.00 98.25 93 GLY A N 1
ATOM 710 C CA . GLY A 1 93 ? -0.328 11.140 -3.749 1.00 98.25 93 GLY A CA 1
ATOM 711 C C . GLY A 1 93 ? -1.388 10.042 -3.629 1.00 98.25 93 GLY A C 1
ATOM 712 O O . GLY A 1 93 ? -2.382 10.209 -2.926 1.00 98.25 93 GLY A O 1
ATOM 713 N N . ARG A 1 94 ? -1.153 8.867 -4.230 1.00 98.31 94 ARG A N 1
ATOM 714 C CA . ARG A 1 94 ? -2.079 7.723 -4.114 1.00 98.31 94 ARG A CA 1
ATOM 715 C C . ARG A 1 94 ? -2.240 7.228 -2.681 1.00 98.31 94 ARG A C 1
ATOM 717 O O . ARG A 1 94 ? -3.343 6.847 -2.289 1.00 98.31 94 ARG A O 1
ATOM 724 N N . ILE A 1 95 ? -1.149 7.182 -1.919 1.00 98.44 95 ILE A N 1
ATOM 725 C CA . ILE A 1 95 ? -1.181 6.801 -0.505 1.00 98.44 95 ILE A CA 1
ATOM 726 C C . ILE A 1 95 ? -1.996 7.827 0.279 1.00 98.44 95 ILE A C 1
ATOM 728 O O . ILE A 1 95 ? -2.881 7.436 1.037 1.00 98.44 95 ILE A O 1
ATOM 732 N N . GLU A 1 96 ? -1.752 9.119 0.066 1.00 98.44 96 GLU A N 1
ATOM 733 C CA . GLU A 1 96 ? -2.473 10.192 0.745 1.00 98.44 96 GLU A CA 1
ATOM 734 C C . GLU A 1 96 ? -3.980 10.139 0.456 1.00 98.44 96 GLU A C 1
ATOM 736 O O . GLU A 1 96 ? -4.786 10.151 1.389 1.00 98.44 96 GLU A O 1
ATOM 741 N N . ASP A 1 97 ? -4.369 10.008 -0.812 1.00 98.56 97 ASP A N 1
ATOM 742 C CA . ASP A 1 97 ? -5.773 9.909 -1.217 1.00 98.56 97 ASP A CA 1
ATOM 743 C C . ASP A 1 97 ? -6.452 8.678 -0.608 1.00 98.56 97 ASP A C 1
ATOM 745 O O . ASP A 1 97 ? -7.573 8.760 -0.097 1.00 98.56 97 ASP A O 1
ATOM 749 N N . ARG A 1 98 ? -5.758 7.533 -0.591 1.00 98.31 98 ARG A N 1
ATOM 750 C CA . ARG A 1 98 ? -6.274 6.305 0.022 1.00 98.31 98 ARG A CA 1
ATOM 751 C C . ARG A 1 98 ? -6.427 6.444 1.534 1.00 98.31 98 ARG A C 1
ATOM 753 O O . ARG A 1 98 ? -7.446 6.012 2.069 1.00 98.31 98 ARG A O 1
ATOM 760 N N . ILE A 1 99 ? -5.458 7.049 2.220 1.00 98.31 99 ILE A N 1
ATOM 761 C CA . ILE A 1 99 ? -5.558 7.317 3.660 1.00 98.31 99 ILE A CA 1
ATOM 762 C C . ILE A 1 99 ? -6.753 8.232 3.924 1.00 98.31 99 ILE A C 1
ATOM 764 O O . ILE A 1 99 ? -7.588 7.894 4.757 1.00 98.31 99 ILE A O 1
ATOM 768 N N . LYS A 1 100 ? -6.904 9.337 3.185 1.00 98.31 100 LYS A N 1
ATOM 769 C CA . LYS A 1 100 ? -8.047 10.253 3.342 1.00 98.31 100 LYS A CA 1
ATOM 770 C C . LYS A 1 100 ? -9.393 9.565 3.120 1.00 98.31 100 LYS A C 1
ATOM 772 O O . LYS A 1 100 ? -10.350 9.886 3.819 1.00 98.31 100 LYS A O 1
ATOM 777 N N . ALA A 1 101 ? -9.466 8.626 2.178 1.00 98.50 101 ALA A N 1
ATOM 778 C CA . ALA A 1 101 ? -10.687 7.880 1.899 1.00 98.50 101 ALA A CA 1
ATOM 779 C C . ALA A 1 101 ? -11.042 6.873 3.009 1.00 98.50 101 ALA A C 1
ATOM 781 O O . ALA A 1 101 ? -12.213 6.735 3.349 1.00 98.50 101 ALA A O 1
ATOM 782 N N . VAL A 1 102 ? -10.049 6.180 3.576 1.00 98.38 102 VAL A N 1
ATOM 783 C CA . VAL A 1 102 ? -10.266 5.053 4.506 1.00 98.38 102 VAL A CA 1
ATOM 784 C C . VAL A 1 102 ? -10.272 5.485 5.978 1.00 98.38 102 VAL A C 1
ATOM 786 O O . VAL A 1 102 ? -10.966 4.899 6.807 1.00 98.38 102 VAL A O 1
ATOM 789 N N . LEU A 1 103 ? -9.530 6.533 6.330 1.00 98.31 103 LEU A N 1
ATOM 790 C CA . LEU A 1 103 ? -9.369 6.991 7.711 1.00 98.31 103 LEU A CA 1
ATOM 791 C C . LEU A 1 103 ? -10.700 7.323 8.427 1.00 98.31 103 LEU A C 1
ATOM 793 O O . LEU A 1 103 ? -10.848 6.917 9.581 1.00 98.31 103 LEU A O 1
ATOM 797 N N . PRO A 1 104 ? -11.706 7.960 7.790 1.00 98.25 104 PRO A N 1
ATOM 798 C CA . PRO A 1 104 ? -13.006 8.194 8.426 1.00 98.25 104 PRO A CA 1
ATOM 799 C C . PRO A 1 104 ? -13.750 6.906 8.804 1.00 98.25 104 PRO A C 1
ATOM 801 O O . PRO A 1 104 ? -14.430 6.859 9.833 1.00 98.25 104 PRO A O 1
ATOM 804 N N . GLU A 1 105 ? -13.622 5.860 7.986 1.00 98.19 105 GLU A N 1
ATOM 805 C CA . GLU A 1 105 ? -14.242 4.559 8.239 1.00 98.19 105 GLU A CA 1
ATOM 806 C C . GLU A 1 105 ? -13.573 3.864 9.428 1.00 98.19 105 GLU A C 1
ATOM 808 O O . GLU A 1 105 ? -14.268 3.438 10.352 1.00 98.19 105 GLU A O 1
ATOM 813 N N . ILE A 1 106 ? -12.234 3.840 9.455 1.00 98.38 106 ILE A N 1
ATOM 814 C CA . ILE A 1 106 ? -11.453 3.278 10.569 1.00 98.38 106 ILE A CA 1
ATOM 815 C C . ILE A 1 106 ? -11.847 3.944 11.889 1.00 98.38 106 ILE A C 1
ATOM 817 O O . ILE A 1 106 ? -12.147 3.246 12.859 1.00 98.38 106 ILE A O 1
ATOM 821 N N . ILE A 1 107 ? -11.895 5.281 11.922 1.00 98.31 107 ILE A N 1
ATOM 822 C CA . ILE A 1 107 ? -12.270 6.045 13.122 1.00 98.31 107 ILE A CA 1
ATOM 823 C C . ILE A 1 107 ? -13.700 5.707 13.550 1.00 98.31 107 ILE A C 1
ATOM 825 O O . ILE A 1 107 ? -13.969 5.475 14.725 1.00 98.31 107 ILE A O 1
ATOM 829 N N . SER A 1 108 ? -14.632 5.650 12.599 1.00 98.19 108 SER A N 1
ATOM 830 C CA . SER A 1 108 ? -16.034 5.353 12.902 1.00 98.19 108 SER A CA 1
ATOM 831 C C . SER A 1 108 ? -16.212 3.943 13.466 1.00 98.19 108 SER A C 1
ATOM 833 O O . SER A 1 108 ? -16.988 3.755 14.402 1.00 98.19 108 SER A O 1
ATOM 835 N N . SER A 1 109 ? -15.498 2.959 12.913 1.00 98.19 109 SER A N 1
ATOM 836 C CA . SER A 1 109 ? -15.530 1.574 13.387 1.00 98.19 109 SER A CA 1
ATOM 837 C C . SER A 1 109 ? -14.953 1.453 14.795 1.00 98.19 109 SER A C 1
ATOM 839 O O . SER A 1 109 ? -15.604 0.886 15.666 1.00 98.19 109 SER A O 1
ATOM 841 N N . THR A 1 110 ? -13.783 2.047 15.041 1.00 98.12 110 THR A N 1
ATOM 842 C CA . THR A 1 110 ? -13.121 1.995 16.358 1.00 98.12 110 THR A CA 1
ATOM 843 C C . THR A 1 110 ? -13.918 2.712 17.442 1.00 98.12 110 THR A C 1
ATOM 845 O O . THR A 1 110 ? -14.050 2.188 18.543 1.00 98.12 110 THR A O 1
ATOM 848 N N . ILE A 1 111 ? -14.516 3.872 17.146 1.00 98.44 111 ILE A N 1
ATOM 849 C CA . ILE A 1 111 ? -15.388 4.557 18.114 1.00 98.44 111 ILE A CA 1
ATOM 850 C C . ILE A 1 111 ? -16.613 3.698 18.445 1.00 98.44 111 ILE A C 1
ATOM 852 O O . ILE A 1 111 ? -16.995 3.609 19.608 1.00 98.44 111 ILE A O 1
ATOM 856 N N . ARG A 1 112 ? -17.245 3.066 17.448 1.00 98.06 112 ARG A N 1
ATOM 857 C CA . ARG A 1 112 ? -18.410 2.198 17.690 1.00 98.06 112 ARG A CA 1
ATOM 858 C C . ARG A 1 112 ? -18.055 0.988 18.542 1.00 98.06 112 ARG A C 1
ATOM 860 O O . ARG A 1 112 ? -18.810 0.671 19.452 1.00 98.06 112 ARG A O 1
ATOM 867 N N . GLU A 1 113 ? -16.937 0.339 18.241 1.00 98.06 113 GLU A N 1
ATOM 868 C CA . GLU A 1 113 ? -16.433 -0.800 19.007 1.00 98.06 113 GLU A CA 1
ATOM 869 C C . GLU A 1 113 ? -16.162 -0.407 20.462 1.00 98.06 113 GLU A C 1
ATOM 871 O O . GLU A 1 113 ? -16.684 -1.043 21.373 1.00 98.06 113 GLU A O 1
ATOM 876 N N . PHE A 1 114 ? -15.468 0.715 20.674 1.00 98.06 114 PHE A N 1
ATOM 877 C CA . PHE A 1 114 ? -15.194 1.239 22.009 1.00 98.06 114 PHE A CA 1
ATOM 878 C C . PHE A 1 114 ? -16.475 1.553 22.794 1.00 98.06 114 PHE A C 1
ATOM 880 O O . PHE A 1 114 ? -16.599 1.195 23.961 1.00 98.06 114 PHE A O 1
ATOM 887 N N . LEU A 1 115 ? -17.456 2.212 22.169 1.00 97.81 115 LEU A N 1
ATOM 888 C CA . LEU A 1 115 ? -18.719 2.529 22.841 1.00 97.81 115 LEU A CA 1
ATOM 889 C C . LEU A 1 115 ? -19.531 1.273 23.182 1.00 97.81 115 LEU A C 1
ATOM 891 O O . LEU A 1 115 ? -20.146 1.229 24.244 1.00 97.81 115 LEU A O 1
ATOM 895 N N . ALA A 1 116 ? -19.521 0.260 22.313 1.00 97.19 116 ALA A N 1
ATOM 896 C CA . ALA A 1 116 ? -20.197 -1.007 22.577 1.00 97.19 116 ALA A CA 1
ATOM 897 C C . ALA A 1 116 ? -19.559 -1.757 23.758 1.00 97.19 116 ALA A C 1
ATOM 899 O O . ALA A 1 116 ? -20.274 -2.294 24.602 1.00 97.19 116 ALA A O 1
ATOM 900 N N . GLU A 1 117 ? -18.227 -1.757 23.851 1.00 96.69 117 GLU A N 1
ATOM 901 C CA . GLU A 1 117 ? -17.505 -2.333 24.990 1.00 96.69 117 GLU A CA 1
ATOM 902 C C . GLU A 1 117 ? -17.859 -1.615 26.302 1.00 96.69 117 GLU A C 1
ATOM 904 O O . GLU A 1 117 ? -18.161 -2.266 27.304 1.00 96.69 117 GLU A O 1
ATOM 909 N N . GLN A 1 118 ? -17.922 -0.279 26.284 1.00 96.44 118 GLN A N 1
ATOM 910 C CA . GLN A 1 118 ? -18.305 0.517 27.454 1.00 96.44 118 GLN A CA 1
ATOM 911 C C . GLN A 1 118 ? -19.741 0.228 27.912 1.00 96.44 118 GLN A C 1
ATOM 913 O O . GLN A 1 118 ? -19.978 0.057 29.105 1.00 96.44 118 GLN A O 1
ATOM 918 N N . GLU A 1 119 ? -20.689 0.104 26.980 1.00 95.44 119 GLU A N 1
ATOM 919 C CA . GLU A 1 119 ? -22.078 -0.248 27.302 1.00 95.44 119 GLU A CA 1
ATOM 920 C C . GLU A 1 119 ? -22.187 -1.649 27.928 1.00 95.44 119 GLU A C 1
ATOM 922 O O . GLU A 1 119 ? -22.977 -1.859 28.849 1.00 95.44 119 GLU A O 1
ATOM 927 N N . MET A 1 120 ? -21.384 -2.615 27.470 1.00 93.81 120 MET A N 1
ATOM 928 C CA . MET A 1 120 ? -21.353 -3.955 28.063 1.00 93.81 120 MET A CA 1
ATOM 929 C C . MET A 1 120 ? -20.819 -3.949 29.496 1.00 93.81 120 MET A C 1
ATOM 931 O O . MET A 1 120 ? -21.336 -4.687 30.331 1.00 93.81 120 MET A O 1
ATOM 935 N N . ILE A 1 121 ? -19.807 -3.129 29.784 1.00 94.56 121 ILE A N 1
ATOM 936 C CA . ILE A 1 121 ? -19.241 -2.991 31.131 1.00 94.56 121 ILE A CA 1
ATOM 937 C C . ILE A 1 121 ? -20.236 -2.298 32.068 1.00 94.56 121 ILE A C 1
ATOM 939 O O . ILE A 1 121 ? -20.391 -2.722 33.209 1.00 94.56 121 ILE A O 1
ATOM 943 N N . GLU A 1 122 ? -20.924 -1.254 31.601 1.00 92.00 122 GLU A N 1
ATOM 944 C CA . GLU A 1 122 ? -21.918 -0.530 32.404 1.00 92.00 122 GLU A CA 1
ATOM 945 C C . GLU A 1 122 ? -23.177 -1.364 32.703 1.00 92.00 122 GLU A C 1
ATOM 947 O O . GLU A 1 122 ? -23.800 -1.176 33.749 1.00 92.00 122 GLU A O 1
ATOM 952 N N . ASN A 1 123 ? -23.543 -2.289 31.810 1.00 84.38 123 ASN A N 1
ATOM 953 C CA . ASN A 1 123 ? -24.718 -3.156 31.944 1.00 84.38 123 ASN A CA 1
ATOM 954 C C . ASN A 1 123 ? -24.413 -4.556 32.525 1.00 84.38 123 ASN A C 1
ATOM 956 O O . ASN A 1 123 ? -25.319 -5.397 32.560 1.00 84.38 123 ASN A O 1
ATOM 960 N N . SER A 1 124 ? -23.172 -4.822 32.953 1.00 73.25 124 SER A N 1
ATOM 961 C CA . SER A 1 124 ? -22.748 -6.077 33.605 1.00 73.25 124 SER A CA 1
ATOM 962 C C . SER A 1 124 ? -22.727 -5.974 35.127 1.00 73.25 124 SER A C 1
ATOM 964 O O . SER A 1 124 ? -22.872 -7.058 35.741 1.00 73.25 124 SER A O 1
#

Foldseek 3Di:
DPDPVRVVVVVVVVVVVVVVVCPVVDPDPPQPADPPPRDRDDPPDDDDPPPDDDPDPDDDDDDCDDPPPPPPVPDDPPVVVVVVVVVVVVVVVVVVVVCVVCVVVVVVVVVVVVVVVVVVVVVD

Sequence (124 aa):
MSSPIIARADALMQRRRQSDLELDDIPVLTDSIDQFDDIPVLTDIEPMPLDEPPPESGSEAVDPAPEAPQNWPDESPSDDNAAREQVINELAGRIEDRIKAVLPEIISSTIREFLAEQEMIENS

Radius of gyration: 30.36 Å; chains: 1; bounding box: 69×44×80 Å

pLDDT: mean 75.29, std 18.85, range [34.25, 98.56]

Secondary structure (DSSP, 8-state):
---HHHHHHHHHHHHHHHTTS-GGG-------B-TTT-PBP---S----TTS-------------------------THHHHHHHHHHHHHHHHHHHHHHHHHHHHHHHHHHHHHHHHHHHHT-